Protein AF-A0A2N1AN33-F1 (afdb_monomer_lite)

Structure (mmCIF, N/CA/C/O backbone):
data_AF-A0A2N1AN33-F1
#
_entry.id   AF-A0A2N1AN33-F1
#
loop_
_atom_site.group_PDB
_atom_site.id
_atom_site.type_symbol
_atom_site.label_atom_id
_atom_site.label_alt_id
_atom_site.label_comp_id
_atom_site.label_asym_id
_atom_site.label_entity_id
_atom_site.label_seq_id
_atom_site.pdbx_PDB_ins_code
_atom_site.Cartn_x
_atom_site.Cartn_y
_atom_site.Cartn_z
_atom_site.occupancy
_atom_site.B_iso_or_equiv
_atom_site.auth_seq_id
_atom_site.auth_comp_id
_atom_site.auth_asym_id
_atom_site.auth_atom_id
_atom_site.pdbx_PDB_model_num
ATOM 1 N N . LEU A 1 1 ? -25.303 1.836 6.110 1.00 64.69 1 LEU A N 1
ATOM 2 C CA . LEU A 1 1 ? -24.514 2.535 7.147 1.00 64.69 1 LEU A CA 1
ATOM 3 C C . LEU A 1 1 ? -23.763 3.670 6.462 1.00 64.69 1 LEU A C 1
ATOM 5 O O . LEU A 1 1 ? -23.105 3.385 5.479 1.00 64.69 1 LEU A O 1
ATOM 9 N N . GLY A 1 2 ? -23.948 4.925 6.893 1.00 70.25 2 GLY A N 1
ATOM 10 C CA . GLY A 1 2 ? -23.270 6.102 6.318 1.00 70.25 2 GLY A CA 1
ATOM 11 C C . GLY A 1 2 ? -23.674 6.452 4.878 1.00 70.25 2 GLY A C 1
ATOM 12 O O . GLY A 1 2 ? -22.931 6.172 3.951 1.00 70.25 2 GLY A O 1
ATOM 13 N N . LEU A 1 3 ? -24.836 7.083 4.681 1.00 80.25 3 LEU A N 1
ATOM 14 C CA . LEU A 1 3 ? -25.194 7.680 3.387 1.00 80.25 3 LEU A CA 1
ATOM 15 C C . LEU A 1 3 ? -24.741 9.140 3.380 1.00 80.25 3 LEU A C 1
ATOM 17 O O . LEU A 1 3 ? -25.304 9.963 4.099 1.00 80.25 3 LEU A O 1
ATOM 21 N N . GLU A 1 4 ? -23.714 9.452 2.595 1.00 83.69 4 GLU A N 1
ATOM 22 C CA . GLU A 1 4 ? -23.204 10.815 2.439 1.00 83.69 4 GLU A CA 1
ATOM 23 C C . GLU A 1 4 ? -22.982 11.109 0.955 1.00 83.69 4 GLU A C 1
ATOM 25 O O . GLU A 1 4 ? -21.918 10.857 0.394 1.00 83.69 4 GLU A O 1
ATOM 30 N N . LEU A 1 5 ? -24.027 11.618 0.299 1.00 84.50 5 LEU A N 1
ATOM 31 C CA . LEU A 1 5 ? -23.918 12.091 -1.076 1.00 84.50 5 LEU A CA 1
ATOM 32 C C . LEU A 1 5 ? -23.093 13.377 -1.096 1.00 84.50 5 LEU A C 1
ATOM 34 O O . LEU A 1 5 ? -23.381 14.324 -0.363 1.00 84.50 5 LEU A O 1
ATOM 38 N N . ARG A 1 6 ? -22.077 13.409 -1.957 1.00 84.12 6 ARG A N 1
ATOM 39 C CA . ARG A 1 6 ? -21.208 14.573 -2.143 1.00 84.12 6 ARG A CA 1
ATOM 40 C C . ARG A 1 6 ? -21.459 15.200 -3.512 1.00 84.12 6 ARG A C 1
ATOM 42 O O . ARG A 1 6 ? -21.701 14.471 -4.475 1.00 84.12 6 ARG A O 1
ATOM 49 N N . PRO A 1 7 ? -21.394 16.536 -3.637 1.00 86.00 7 PRO A N 1
ATOM 50 C CA . PRO A 1 7 ? -21.427 17.187 -4.940 1.00 86.00 7 PRO A CA 1
ATOM 51 C C . PRO A 1 7 ? -20.306 16.649 -5.837 1.00 86.00 7 PRO A C 1
ATOM 53 O O . PRO A 1 7 ? -19.163 16.566 -5.398 1.00 86.00 7 PRO A O 1
ATOM 56 N N . GLY A 1 8 ? -20.590 16.371 -7.113 1.00 83.50 8 GLY A N 1
ATOM 57 C CA . GLY A 1 8 ? -19.603 15.789 -8.041 1.00 83.50 8 GLY A CA 1
ATOM 58 C C . GLY A 1 8 ? -18.350 16.643 -8.303 1.00 83.50 8 GLY A C 1
ATOM 59 O O . GLY A 1 8 ? -17.394 16.162 -8.894 1.00 83.50 8 GLY A O 1
ATOM 60 N N . LYS A 1 9 ? -18.334 17.907 -7.856 1.00 85.81 9 LYS A N 1
ATOM 61 C CA . LYS A 1 9 ? -17.174 18.817 -7.938 1.00 85.81 9 LYS A CA 1
ATOM 62 C C . LYS A 1 9 ? -16.239 18.737 -6.724 1.00 85.81 9 LYS A C 1
ATOM 64 O O . LYS A 1 9 ? -15.232 19.438 -6.680 1.00 85.81 9 LYS A O 1
ATOM 69 N N . GLN A 1 10 ? -16.594 17.968 -5.699 1.00 82.62 10 GLN A N 1
ATOM 70 C CA . GLN A 1 10 ? -15.815 17.867 -4.471 1.00 82.62 10 GLN A CA 1
ATOM 71 C C . GLN A 1 10 ? -14.624 16.922 -4.655 1.00 82.62 10 GLN A C 1
ATOM 73 O O . GLN A 1 10 ? -14.772 15.827 -5.184 1.00 82.62 10 GLN A O 1
ATOM 78 N N . HIS A 1 11 ? -13.453 17.329 -4.158 1.00 81.25 11 HIS A N 1
ATOM 79 C CA . HIS A 1 11 ? -12.282 16.455 -4.093 1.00 81.25 11 HIS A CA 1
ATOM 80 C C . HIS A 1 11 ? -12.583 15.224 -3.228 1.00 81.25 11 HIS A C 1
ATOM 82 O O . HIS A 1 11 ? -13.045 15.379 -2.094 1.00 81.25 11 HIS A O 1
ATOM 88 N N . THR A 1 12 ? -12.266 14.027 -3.727 1.00 80.75 12 THR A N 1
ATOM 89 C CA . THR A 1 12 ? -12.617 12.736 -3.114 1.00 80.75 12 THR A CA 1
ATOM 90 C C . THR A 1 12 ? -12.252 12.655 -1.631 1.00 80.75 12 THR A C 1
ATOM 92 O O . THR A 1 12 ? -13.100 12.294 -0.824 1.00 80.75 12 THR A O 1
ATOM 95 N N . MET A 1 13 ? -11.050 13.099 -1.244 1.00 83.12 13 MET A N 1
ATOM 96 C CA . MET A 1 13 ? -10.589 13.084 0.156 1.00 83.12 13 MET A CA 1
ATOM 97 C C . MET A 1 13 ? -11.319 14.027 1.116 1.00 83.12 13 MET A C 1
ATOM 99 O O . MET A 1 13 ? -11.240 13.849 2.334 1.00 83.12 13 MET A O 1
ATOM 103 N N . LYS A 1 14 ? -12.007 15.058 0.616 1.00 85.88 14 LYS A N 1
ATOM 104 C CA . LYS A 1 14 ? -12.591 16.085 1.483 1.00 85.88 14 LYS A CA 1
ATOM 105 C C . LYS A 1 14 ? -13.690 15.463 2.346 1.00 85.88 14 LYS A C 1
ATOM 107 O O . LYS A 1 14 ? -14.752 15.123 1.833 1.00 85.88 14 LYS A O 1
ATOM 112 N N . GLY A 1 15 ? -13.431 15.356 3.651 1.00 86.50 15 GLY A N 1
ATOM 113 C CA . GLY A 1 15 ? -14.347 14.772 4.636 1.00 86.50 15 GLY A CA 1
ATOM 114 C C . GLY A 1 15 ? -14.338 13.240 4.701 1.00 86.50 15 GLY A C 1
ATOM 115 O O . GLY A 1 15 ? -15.083 12.675 5.494 1.00 86.50 15 GLY A O 1
ATOM 116 N N . SER A 1 16 ? -13.522 12.541 3.902 1.00 90.06 16 SER A N 1
ATOM 117 C CA . SER A 1 16 ? -13.480 11.067 3.901 1.00 90.06 16 SER A CA 1
ATOM 118 C C . SER A 1 16 ? -12.973 10.481 5.211 1.00 90.06 16 SER A C 1
ATOM 120 O O . SER A 1 16 ? -13.582 9.553 5.729 1.00 90.06 16 SER A O 1
ATOM 122 N N . ASN A 1 17 ? -11.925 11.066 5.792 1.00 93.06 17 ASN A N 1
ATOM 123 C CA . ASN A 1 17 ? -11.361 10.595 7.059 1.00 93.06 17 ASN A CA 1
ATOM 124 C C . ASN A 1 17 ? -12.404 10.634 8.186 1.00 93.06 17 ASN A C 1
ATOM 126 O O . ASN A 1 17 ? -12.697 9.611 8.796 1.00 93.06 17 ASN A O 1
ATOM 130 N N . ALA A 1 18 ? -13.054 11.787 8.370 1.00 92.44 18 ALA A N 1
ATOM 131 C CA . ALA A 1 18 ? -14.118 11.954 9.361 1.00 92.44 18 ALA A CA 1
ATOM 132 C C . ALA A 1 18 ? -15.330 11.041 9.092 1.00 92.44 18 ALA A C 1
ATOM 134 O O . ALA A 1 18 ? -16.009 10.587 10.015 1.00 92.44 18 ALA A O 1
ATOM 135 N N . PHE A 1 19 ? -15.624 10.758 7.819 1.00 92.81 19 PHE A N 1
ATOM 136 C CA . PHE A 1 19 ? -16.658 9.794 7.457 1.00 92.81 19 PHE A CA 1
ATOM 137 C C . PHE A 1 19 ? -16.289 8.376 7.913 1.00 92.81 19 PHE A C 1
ATOM 139 O O . PHE A 1 19 ? -17.111 7.732 8.568 1.00 92.81 19 PHE A O 1
ATOM 146 N N . LEU A 1 20 ? -15.069 7.910 7.628 1.00 94.00 20 LEU A N 1
ATOM 147 C CA . LEU A 1 20 ? -14.607 6.575 8.017 1.00 94.00 20 LEU A CA 1
ATOM 148 C C . LEU A 1 20 ? -14.523 6.403 9.534 1.00 94.00 20 LEU A C 1
ATOM 150 O O . LEU A 1 20 ? -15.012 5.395 10.037 1.00 94.00 20 LEU A O 1
ATOM 154 N N . GLU A 1 21 ? -14.022 7.400 10.268 1.00 93.88 21 GLU A N 1
ATOM 155 C CA . GLU A 1 21 ? -13.991 7.395 11.743 1.00 93.88 21 GLU A CA 1
ATOM 156 C C . GLU A 1 21 ? -15.376 7.149 12.355 1.00 93.88 21 GLU A C 1
ATOM 158 O O . GLU A 1 21 ? -15.514 6.485 13.379 1.00 93.88 21 GLU A O 1
ATOM 163 N N . ARG A 1 22 ? -16.431 7.654 11.709 1.00 93.50 22 ARG A N 1
ATOM 164 C CA . ARG A 1 22 ? -17.817 7.464 12.150 1.00 93.50 22 ARG A CA 1
ATOM 165 C C . ARG A 1 22 ? -18.424 6.139 11.684 1.00 93.50 22 ARG A C 1
ATOM 167 O O . ARG A 1 22 ? -19.339 5.626 12.332 1.00 93.50 22 ARG A O 1
ATOM 174 N N . VAL A 1 23 ? -18.009 5.636 10.524 1.00 93.88 23 VAL A N 1
ATOM 175 C CA . VAL A 1 23 ? -18.648 4.502 9.839 1.00 93.88 23 VAL A CA 1
ATOM 176 C C . VAL A 1 23 ? -18.028 3.169 10.229 1.00 93.88 23 VAL A C 1
ATOM 178 O O . VAL A 1 23 ? -18.782 2.234 10.495 1.00 93.88 23 VAL A O 1
ATOM 181 N N . LEU A 1 24 ? -16.700 3.080 10.319 1.00 94.25 24 LEU A N 1
ATOM 182 C CA . LEU A 1 24 ? -15.998 1.829 10.612 1.00 94.25 24 LEU A CA 1
ATOM 183 C C . LEU A 1 24 ? -16.429 1.207 11.952 1.00 94.25 24 LEU A C 1
ATOM 185 O O . LEU A 1 24 ? -16.837 0.046 11.927 1.00 94.25 24 LEU A O 1
ATOM 189 N N . PRO A 1 25 ? -16.515 1.943 13.082 1.00 92.25 25 PRO A N 1
ATOM 190 C CA . PRO A 1 25 ? -16.966 1.350 14.344 1.00 92.25 25 PRO A CA 1
ATOM 191 C C . PRO A 1 25 ? -18.369 0.743 14.253 1.00 92.25 25 PRO A C 1
ATOM 193 O O . PRO A 1 25 ? -18.657 -0.300 14.827 1.00 92.25 25 PRO A O 1
ATOM 196 N N . ARG A 1 26 ? -19.260 1.366 13.477 1.00 93.06 26 ARG A N 1
ATOM 197 C CA . ARG A 1 26 ? -20.630 0.874 13.311 1.00 93.06 26 ARG A CA 1
ATOM 198 C C . ARG A 1 26 ? -20.704 -0.305 12.334 1.00 93.06 26 ARG A C 1
ATOM 200 O O . ARG A 1 26 ? -21.622 -1.114 12.442 1.00 93.06 26 ARG A O 1
ATOM 207 N N . ALA A 1 27 ? -19.769 -0.410 11.386 1.00 91.88 27 ALA A N 1
ATOM 208 C CA . ALA A 1 27 ? -19.690 -1.534 10.453 1.00 91.88 27 ALA A CA 1
ATOM 209 C C . ALA A 1 27 ? -19.460 -2.870 11.180 1.00 91.88 27 ALA A C 1
ATOM 211 O O . ALA A 1 27 ? -19.930 -3.903 10.709 1.00 91.88 27 ALA A O 1
ATOM 212 N N . GLN A 1 28 ? -18.845 -2.838 12.367 1.00 88.94 28 GLN A N 1
ATOM 213 C CA . GLN A 1 28 ? -18.661 -4.009 13.232 1.00 88.94 28 GLN A CA 1
ATOM 214 C C . GLN A 1 28 ? -19.979 -4.673 13.657 1.00 88.94 28 GLN A C 1
ATOM 216 O O . GLN A 1 28 ? -20.011 -5.880 13.881 1.00 88.94 28 GLN A O 1
ATOM 221 N N . GLY A 1 29 ? -21.076 -3.908 13.726 1.00 90.50 29 GLY A N 1
ATOM 222 C CA . GLY A 1 29 ? -22.409 -4.430 14.037 1.00 90.50 29 GLY A CA 1
ATOM 223 C C . GLY A 1 29 ? -23.139 -5.061 12.845 1.00 90.50 29 GLY A C 1
ATOM 224 O O . GLY A 1 29 ? -24.232 -5.587 13.024 1.00 90.50 29 GLY A O 1
ATOM 225 N N . LEU A 1 30 ? -22.583 -4.987 11.629 1.00 91.81 30 LEU A N 1
ATOM 226 C CA . LEU A 1 30 ? -23.211 -5.541 10.420 1.00 91.81 30 LEU A CA 1
ATOM 227 C C . LEU A 1 30 ? -22.731 -6.951 10.068 1.00 91.81 30 LEU A C 1
ATOM 229 O O . LEU A 1 30 ? -23.376 -7.638 9.283 1.00 91.81 30 LEU A O 1
ATOM 233 N N . THR A 1 31 ? -21.577 -7.354 10.584 1.00 92.75 31 THR A N 1
ATOM 234 C CA . THR A 1 31 ? -20.935 -8.634 10.282 1.00 92.75 31 THR A CA 1
ATOM 235 C C . THR A 1 31 ? -20.023 -9.012 11.436 1.00 92.75 31 THR A C 1
ATOM 237 O O . THR A 1 31 ? -19.489 -8.121 12.086 1.00 92.75 31 THR A O 1
ATOM 240 N N . GLU A 1 32 ? -19.809 -10.301 11.677 1.00 90.88 32 GLU A N 1
ATOM 241 C CA . GLU A 1 32 ? -18.759 -10.800 12.581 1.00 90.88 32 GLU A CA 1
ATOM 242 C C . GLU A 1 32 ? -17.461 -11.134 11.829 1.00 90.88 32 GLU A C 1
ATOM 244 O O . GLU A 1 32 ? -16.403 -11.279 12.438 1.00 90.88 32 GLU A O 1
ATOM 249 N N . HIS A 1 33 ? -17.518 -11.212 10.497 1.00 95.56 33 HIS A N 1
ATOM 250 C CA . HIS A 1 33 ? -16.350 -11.480 9.666 1.00 95.56 33 HIS A CA 1
ATOM 251 C C . HIS A 1 33 ? -15.364 -10.297 9.658 1.00 95.56 33 HIS A C 1
ATOM 253 O O . HIS A 1 33 ? -15.770 -9.148 9.883 1.00 95.56 33 HIS A O 1
ATOM 259 N N . PRO A 1 34 ? -14.076 -10.556 9.354 1.00 96.00 34 PRO A N 1
ATOM 260 C CA . PRO A 1 34 ? -13.102 -9.505 9.082 1.00 96.00 34 PRO A CA 1
ATOM 261 C C . PRO A 1 34 ? -13.592 -8.530 8.009 1.00 96.00 34 PRO A C 1
ATOM 263 O O . PRO A 1 34 ? -14.240 -8.930 7.039 1.00 96.00 34 PRO A O 1
ATOM 266 N N . ILE A 1 35 ? -13.259 -7.252 8.173 1.00 96.75 35 ILE A N 1
ATOM 267 C CA . ILE A 1 35 ? -13.581 -6.202 7.204 1.00 96.75 35 ILE A CA 1
ATOM 268 C C . ILE A 1 35 ? -12.317 -5.868 6.414 1.00 96.75 35 ILE A C 1
ATOM 270 O O . ILE A 1 35 ? -11.274 -5.623 7.008 1.00 96.75 35 ILE A O 1
ATOM 274 N N . LEU A 1 36 ? -12.423 -5.819 5.084 1.00 96.75 36 LEU A N 1
ATOM 275 C CA . LEU A 1 36 ? -11.372 -5.318 4.197 1.00 96.75 36 LEU A CA 1
ATOM 276 C C . LEU A 1 36 ? -11.839 -4.015 3.539 1.00 96.75 36 LEU A C 1
ATOM 278 O O . LEU A 1 36 ? -12.777 -4.022 2.738 1.00 96.75 36 LEU A O 1
ATOM 282 N N . LEU A 1 37 ? -11.176 -2.905 3.857 1.00 96.62 37 LEU A N 1
ATOM 283 C CA . LEU A 1 37 ? -11.374 -1.620 3.191 1.00 96.62 37 LEU A CA 1
ATOM 284 C C . LEU A 1 37 ? -10.539 -1.571 1.905 1.00 96.62 37 LEU A C 1
ATOM 286 O O . LEU A 1 37 ? -9.317 -1.673 1.956 1.00 96.62 37 LEU A O 1
ATOM 290 N N . ARG A 1 38 ? -11.188 -1.407 0.747 1.00 96.56 38 ARG A N 1
ATOM 291 C CA . ARG A 1 38 ? -10.507 -1.231 -0.547 1.00 96.56 38 ARG A CA 1
ATOM 292 C C . ARG A 1 38 ? -10.747 0.173 -1.077 1.00 96.56 38 ARG A C 1
ATOM 294 O O . ARG A 1 38 ? -11.900 0.566 -1.242 1.00 96.56 38 ARG A O 1
ATOM 301 N N . GLU A 1 39 ? -9.674 0.887 -1.392 1.00 96.19 39 GLU A N 1
ATOM 302 C CA . GLU A 1 39 ? -9.736 2.261 -1.894 1.00 96.19 39 GLU A CA 1
ATOM 303 C C . GLU A 1 39 ? -8.807 2.480 -3.092 1.00 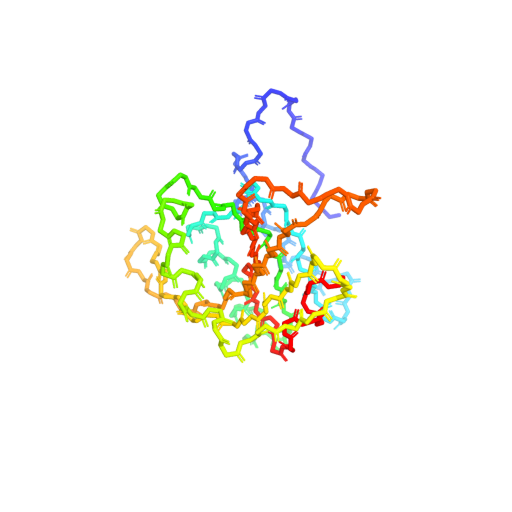96.19 39 GLU A C 1
ATOM 305 O O . GLU A 1 39 ? -7.808 1.781 -3.299 1.00 96.19 39 GLU A O 1
ATOM 310 N N . ASP A 1 40 ? -9.173 3.457 -3.919 1.00 94.44 40 ASP A N 1
ATOM 311 C CA . ASP A 1 40 ? -8.393 3.851 -5.084 1.00 94.44 40 ASP A CA 1
ATOM 312 C C . ASP A 1 40 ? -7.219 4.776 -4.717 1.00 94.44 40 ASP A C 1
ATOM 314 O O . ASP A 1 40 ? -6.987 5.138 -3.562 1.00 94.44 40 ASP A O 1
ATOM 318 N N . SER A 1 41 ? -6.468 5.183 -5.739 1.00 92.81 41 SER A N 1
ATOM 319 C CA . SER A 1 41 ? -5.273 6.010 -5.589 1.00 92.81 41 SER A CA 1
ATOM 320 C C . SER A 1 41 ? -5.538 7.451 -5.150 1.00 92.81 41 SER A C 1
ATOM 322 O O . SER A 1 41 ? -4.594 8.209 -4.940 1.00 92.81 41 SER A O 1
ATOM 324 N N . GLY A 1 42 ? -6.801 7.857 -5.011 1.00 91.62 42 GLY A N 1
ATOM 325 C CA . GLY A 1 42 ? -7.192 9.127 -4.411 1.00 91.62 42 GLY A CA 1
ATOM 326 C C . GLY A 1 42 ? -7.005 9.173 -2.892 1.00 91.62 42 GLY A C 1
ATOM 327 O O . GLY A 1 42 ? -7.015 10.272 -2.338 1.00 91.62 42 GLY A O 1
ATOM 328 N N . PHE A 1 43 ? -6.807 8.022 -2.236 1.00 93.62 43 PHE A N 1
ATOM 329 C CA . PHE A 1 43 ? -6.722 7.875 -0.776 1.00 93.62 43 PHE A CA 1
ATOM 330 C C . PHE A 1 43 ? -5.298 7.614 -0.251 1.00 93.62 43 PHE A C 1
ATOM 332 O O . PHE A 1 43 ? -5.096 7.276 0.910 1.00 93.62 43 PHE A O 1
ATOM 339 N N . ASP A 1 44 ? -4.272 7.842 -1.071 1.00 93.44 44 ASP A N 1
ATOM 340 C CA . ASP A 1 44 ? -2.891 7.419 -0.800 1.00 93.44 44 ASP A CA 1
ATOM 341 C C . ASP A 1 44 ? -2.073 8.322 0.151 1.00 93.44 44 ASP A C 1
ATOM 343 O O . ASP A 1 44 ? -0.853 8.182 0.262 1.00 93.44 44 ASP A O 1
ATOM 347 N N . SER A 1 45 ? -2.715 9.273 0.833 1.00 92.88 45 SER A N 1
ATOM 348 C CA . SER A 1 45 ? -2.022 10.228 1.709 1.00 92.88 45 SER A CA 1
ATOM 349 C C . SER A 1 45 ? -1.564 9.594 3.031 1.00 92.88 45 SER A C 1
ATOM 351 O O . SER A 1 45 ? -2.291 8.797 3.622 1.00 92.88 45 SER A O 1
ATOM 353 N N . GLN A 1 46 ? -0.415 10.026 3.569 1.00 93.69 46 GLN A N 1
ATOM 354 C CA . GLN A 1 46 ? 0.093 9.527 4.860 1.00 93.69 46 GLN A CA 1
ATOM 355 C C . GLN A 1 46 ? -0.904 9.726 6.010 1.00 93.69 46 GLN A C 1
ATOM 357 O O . GLN A 1 46 ? -1.088 8.828 6.824 1.00 93.69 46 GLN A O 1
ATOM 362 N N . ALA A 1 47 ? -1.593 10.871 6.052 1.00 93.69 47 ALA A N 1
ATOM 363 C CA . ALA A 1 47 ? -2.598 11.152 7.077 1.00 93.69 47 ALA A CA 1
ATOM 364 C C . ALA A 1 47 ? -3.781 10.171 7.021 1.00 93.69 47 ALA A C 1
ATOM 366 O O . ALA A 1 47 ? -4.343 9.809 8.054 1.00 93.69 47 ALA A O 1
ATOM 367 N N . HIS A 1 48 ? -4.154 9.735 5.816 1.00 95.56 48 HIS A N 1
ATOM 368 C CA . HIS A 1 48 ? -5.194 8.735 5.622 1.00 95.56 48 HIS A CA 1
ATOM 369 C C . HIS A 1 48 ? -4.719 7.337 6.032 1.00 95.56 48 HIS A C 1
ATOM 371 O O . HIS A 1 48 ? -5.386 6.689 6.828 1.00 95.56 48 HIS A O 1
ATOM 377 N N . LEU A 1 49 ? -3.532 6.909 5.599 1.00 96.81 49 LEU A N 1
ATOM 378 C CA . LEU A 1 49 ? -2.957 5.624 6.020 1.00 96.81 49 LEU A CA 1
ATOM 379 C C . LEU A 1 49 ? -2.791 5.536 7.545 1.00 96.81 49 LEU A C 1
ATOM 381 O O . LEU A 1 49 ? -3.157 4.535 8.149 1.00 96.81 49 LEU A O 1
ATOM 385 N N . ALA A 1 50 ? -2.336 6.612 8.192 1.00 96.50 50 ALA A N 1
ATOM 386 C CA . ALA A 1 50 ? -2.255 6.682 9.650 1.00 96.50 50 ALA A CA 1
ATOM 387 C C . ALA A 1 50 ? -3.631 6.560 10.328 1.00 96.50 50 ALA A C 1
ATOM 389 O O . ALA A 1 50 ? -3.748 5.949 11.388 1.00 96.50 50 ALA A O 1
ATOM 390 N N . LEU A 1 51 ? -4.692 7.116 9.727 1.00 96.12 51 LEU A N 1
ATOM 391 C CA . LEU A 1 51 ? -6.056 6.881 10.201 1.00 96.12 51 LEU A CA 1
ATOM 392 C C . LEU A 1 51 ? -6.426 5.397 10.105 1.00 96.12 51 LEU A C 1
ATOM 394 O O . LEU A 1 51 ? -6.979 4.863 11.066 1.00 96.12 51 LEU A O 1
ATOM 398 N N . LEU A 1 52 ? -6.130 4.742 8.981 1.00 97.25 52 LEU A N 1
ATOM 399 C CA . LEU A 1 52 ? -6.429 3.321 8.803 1.00 97.25 52 LEU A CA 1
ATOM 400 C C . LEU A 1 52 ? -5.695 2.460 9.833 1.00 97.25 52 LEU A C 1
ATOM 402 O O . LEU A 1 52 ? -6.315 1.583 10.427 1.00 97.25 52 LEU A O 1
ATOM 406 N N . GLU A 1 53 ? -4.430 2.765 10.127 1.00 97.44 53 GLU A N 1
ATOM 407 C CA . GLU A 1 53 ? -3.670 2.089 11.184 1.00 97.44 53 GLU A CA 1
ATOM 408 C C . GLU A 1 53 ? -4.304 2.260 12.570 1.00 97.44 53 GLU A C 1
ATOM 410 O O . GLU A 1 53 ? -4.466 1.285 13.304 1.00 97.44 53 GLU A O 1
ATOM 415 N N . ARG A 1 54 ? -4.748 3.474 12.922 1.00 96.12 54 ARG A N 1
ATOM 416 C CA . ARG A 1 54 ? -5.460 3.706 14.192 1.00 96.12 54 ARG A CA 1
ATOM 417 C C . ARG A 1 54 ? -6.776 2.935 14.270 1.00 96.12 54 ARG A C 1
ATOM 419 O O . ARG A 1 54 ? -7.083 2.359 15.309 1.00 96.12 54 ARG A O 1
ATOM 426 N N . GLN A 1 55 ? -7.556 2.925 13.190 1.00 96.62 55 GLN A N 1
ATOM 427 C CA . GLN A 1 55 ? -8.822 2.187 13.139 1.00 96.62 55 GLN A CA 1
ATOM 428 C C . GLN A 1 55 ? -8.582 0.678 13.224 1.00 96.62 55 GLN A C 1
ATOM 430 O O . GLN A 1 55 ? -9.295 -0.018 13.939 1.00 96.62 55 GLN A O 1
ATOM 435 N N . ARG A 1 56 ? -7.543 0.175 12.553 1.00 96.69 56 ARG A N 1
ATOM 436 C CA 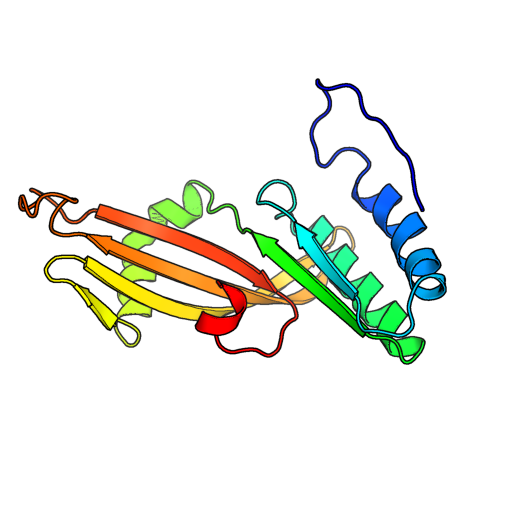. ARG A 1 56 ? -7.125 -1.225 12.632 1.00 96.69 56 ARG A CA 1
ATOM 437 C C . ARG A 1 56 ? -6.734 -1.614 14.057 1.00 96.69 56 ARG A C 1
ATOM 439 O O . ARG A 1 56 ? -7.181 -2.658 14.524 1.00 96.69 56 ARG A O 1
ATOM 446 N N . GLN A 1 57 ? -5.972 -0.773 14.759 1.00 96.12 57 GLN A N 1
ATOM 447 C CA . GLN A 1 57 ? -5.642 -1.006 16.167 1.00 96.12 57 GLN A CA 1
ATOM 448 C C . GLN A 1 57 ? -6.897 -1.016 17.050 1.00 96.12 57 GLN A C 1
ATOM 450 O O . GLN A 1 57 ? -7.071 -1.941 17.833 1.00 96.12 57 GLN A O 1
ATOM 455 N N . ALA A 1 58 ? -7.808 -0.053 16.873 1.00 95.94 58 ALA A N 1
ATOM 456 C CA . ALA A 1 58 ? -9.055 -0.001 17.639 1.00 95.94 58 ALA A CA 1
ATOM 457 C C . ALA A 1 58 ? -9.924 -1.257 17.435 1.00 95.94 58 ALA A C 1
ATOM 459 O O . ALA A 1 58 ? -10.481 -1.787 18.391 1.00 95.94 58 ALA A O 1
ATOM 460 N N . PHE A 1 59 ? -9.997 -1.781 16.206 1.00 96.75 59 PHE A N 1
ATOM 461 C CA . PHE A 1 59 ? -10.665 -3.057 15.940 1.00 96.75 59 PHE A CA 1
ATOM 462 C C . PHE A 1 59 ? -9.961 -4.216 16.653 1.00 96.75 59 PHE A C 1
ATOM 464 O O . PHE A 1 59 ? -10.629 -5.049 17.262 1.00 96.75 59 PHE A O 1
ATOM 471 N N . ALA A 1 60 ? -8.627 -4.268 16.601 1.00 96.38 60 ALA A N 1
ATOM 472 C CA . ALA A 1 60 ? -7.855 -5.320 17.256 1.00 96.38 60 ALA A CA 1
ATOM 473 C C . ALA A 1 60 ? -8.060 -5.327 18.781 1.00 96.38 60 ALA A C 1
ATOM 475 O O . ALA A 1 60 ? -8.221 -6.401 19.362 1.00 96.38 60 ALA A O 1
ATOM 476 N N . ASP A 1 61 ? -8.134 -4.150 19.409 1.00 96.75 61 ASP A N 1
ATOM 477 C CA . ASP A 1 61 ? -8.409 -3.994 20.845 1.00 96.75 61 ASP A CA 1
ATOM 478 C C . ASP A 1 61 ? -9.800 -4.540 21.234 1.00 96.75 61 ASP A C 1
ATOM 480 O O . ASP A 1 61 ? -9.996 -5.028 22.347 1.00 96.75 61 ASP A O 1
ATOM 484 N N . GLU A 1 62 ? -10.754 -4.525 20.300 1.00 94.75 62 GLU A N 1
ATOM 485 C CA . GLU A 1 62 ? -12.097 -5.105 20.443 1.00 94.75 62 GLU A CA 1
ATOM 486 C C . GLU A 1 62 ? -12.167 -6.592 20.022 1.00 94.75 62 GLU A C 1
ATOM 488 O O . GLU A 1 62 ? -13.247 -7.185 19.985 1.00 94.75 62 GLU A O 1
ATOM 493 N N . GLY A 1 63 ? -11.031 -7.224 19.698 1.00 95.38 63 GLY A N 1
ATOM 494 C CA . GLY A 1 63 ? -10.969 -8.615 19.227 1.00 95.38 63 GLY A CA 1
ATOM 495 C C . GLY A 1 63 ? -11.487 -8.804 17.797 1.00 95.38 63 GLY A C 1
ATOM 496 O O . GLY A 1 63 ? -11.874 -9.905 17.401 1.00 95.38 63 GLY A O 1
ATOM 497 N N . ARG A 1 64 ? -11.527 -7.724 17.017 1.00 96.00 64 ARG A N 1
ATOM 498 C CA . ARG A 1 64 ? -12.061 -7.659 15.656 1.00 96.00 64 ARG A CA 1
ATOM 499 C C . ARG A 1 64 ? -10.930 -7.376 14.666 1.00 96.00 64 ARG A C 1
ATOM 501 O O . ARG A 1 64 ? -9.858 -6.904 15.025 1.00 96.00 64 ARG A O 1
ATOM 508 N N . ARG A 1 65 ? -11.152 -7.695 13.388 1.00 96.75 65 ARG A N 1
ATOM 509 C CA . ARG A 1 65 ? -10.140 -7.540 12.330 1.00 96.75 65 ARG A CA 1
ATOM 510 C C . ARG A 1 65 ? -10.602 -6.548 11.268 1.00 96.75 65 ARG A C 1
ATOM 512 O O . ARG A 1 65 ? -11.652 -6.746 10.654 1.00 96.75 65 ARG A O 1
ATOM 519 N N . LEU A 1 66 ? -9.787 -5.518 11.055 1.00 97.50 66 LEU A N 1
ATOM 520 C CA . LEU A 1 66 ? -9.882 -4.581 9.942 1.00 97.50 66 LEU A CA 1
ATOM 521 C C . LEU A 1 66 ? -8.572 -4.623 9.162 1.00 97.50 66 LEU A C 1
ATOM 523 O O . LEU A 1 66 ? -7.511 -4.380 9.729 1.00 97.50 66 LEU A O 1
ATOM 527 N N . ASP A 1 67 ? -8.675 -4.886 7.869 1.00 97.75 67 ASP A N 1
ATOM 528 C CA . ASP A 1 67 ? -7.577 -4.760 6.925 1.00 97.75 67 ASP A CA 1
ATOM 529 C C . ASP A 1 67 ? -7.869 -3.686 5.886 1.00 97.75 67 ASP A C 1
ATOM 531 O O . ASP A 1 67 ? -9.026 -3.321 5.654 1.00 97.75 67 ASP A O 1
ATOM 535 N N . TYR A 1 68 ? -6.821 -3.202 5.225 1.00 97.69 68 TYR A N 1
ATOM 536 C CA . TYR A 1 68 ? -6.962 -2.280 4.108 1.00 97.69 68 TYR A CA 1
ATOM 537 C C . TYR A 1 68 ? -6.088 -2.639 2.906 1.00 97.69 68 TYR A C 1
ATOM 539 O O . TYR A 1 68 ? -5.042 -3.289 3.008 1.00 97.69 68 TYR A O 1
ATOM 547 N N . LEU A 1 69 ? -6.542 -2.163 1.750 1.00 97.75 69 LEU A N 1
ATOM 548 C CA . LEU A 1 69 ? -5.832 -2.179 0.485 1.00 97.75 69 LEU A CA 1
ATOM 549 C C . LEU A 1 69 ? -6.102 -0.865 -0.254 1.00 97.75 69 LEU A C 1
ATOM 551 O O . LEU A 1 69 ? -7.205 -0.645 -0.756 1.00 97.75 69 LEU A O 1
ATOM 555 N N . VAL A 1 70 ? -5.090 -0.005 -0.343 1.00 97.31 70 VAL A N 1
ATOM 556 C CA . VAL A 1 70 ? -5.191 1.314 -0.983 1.00 97.31 70 VAL A CA 1
ATOM 557 C C . VAL A 1 70 ? -4.231 1.362 -2.161 1.00 97.31 70 VAL A C 1
ATOM 559 O O . VAL A 1 70 ? -3.029 1.160 -1.983 1.00 97.31 70 VAL A O 1
ATOM 562 N N . LYS A 1 71 ? -4.726 1.636 -3.375 1.00 96.56 71 LYS A N 1
ATOM 563 C CA . LYS A 1 71 ? -3.833 1.796 -4.534 1.00 96.56 71 LYS A CA 1
ATOM 564 C C . LYS A 1 71 ? -2.884 2.977 -4.286 1.00 96.56 71 LYS A C 1
ATOM 566 O O . LYS A 1 71 ? -3.313 4.054 -3.895 1.00 96.56 71 LYS A O 1
ATOM 571 N N . TRP A 1 72 ? -1.590 2.794 -4.507 1.00 95.75 72 TRP A N 1
ATOM 572 C CA . TRP A 1 72 ? -0.602 3.861 -4.373 1.00 95.75 72 TRP A CA 1
ATOM 573 C C . TRP A 1 72 ? -0.529 4.691 -5.659 1.00 95.75 72 TRP A C 1
ATOM 575 O O . TRP A 1 72 ? -0.565 4.134 -6.759 1.00 95.75 72 TRP A O 1
ATOM 585 N N . ASN A 1 73 ? -0.419 6.018 -5.529 1.00 91.38 73 ASN A N 1
ATOM 586 C CA . ASN A 1 73 ? -0.201 6.926 -6.649 1.00 91.38 73 ASN A CA 1
ATOM 587 C C . ASN A 1 73 ? 1.283 7.345 -6.714 1.00 91.38 73 ASN A C 1
ATOM 589 O O . ASN A 1 73 ? 1.687 8.275 -6.002 1.00 91.38 73 ASN A O 1
ATOM 593 N N . PRO A 1 74 ? 2.127 6.698 -7.539 1.00 87.00 74 PRO A N 1
ATOM 594 C CA . PRO A 1 74 ? 3.508 7.132 -7.710 1.00 87.00 74 PRO A CA 1
ATOM 595 C C . PRO A 1 74 ? 3.542 8.548 -8.304 1.00 87.00 74 PRO A C 1
ATOM 597 O O . PRO A 1 74 ? 3.187 8.786 -9.455 1.00 87.00 74 PRO A O 1
ATOM 600 N N . ARG A 1 75 ? 3.952 9.523 -7.486 1.00 85.06 75 ARG A N 1
ATOM 601 C CA . ARG A 1 75 ? 4.130 10.926 -7.898 1.00 85.06 75 ARG A CA 1
ATOM 602 C C . ARG A 1 75 ? 5.371 11.056 -8.789 1.00 85.06 75 ARG A C 1
ATOM 604 O O . ARG A 1 75 ? 6.252 10.202 -8.747 1.00 85.06 75 ARG A O 1
ATOM 611 N N . GLY A 1 76 ? 5.496 12.191 -9.482 1.00 77.50 76 GLY A N 1
ATOM 612 C CA . GLY A 1 76 ? 6.626 12.491 -10.374 1.00 77.50 76 GLY A CA 1
ATOM 613 C C . GLY A 1 76 ? 8.019 12.254 -9.769 1.00 77.50 76 GLY A C 1
ATOM 614 O O . GLY A 1 76 ? 8.922 11.811 -10.467 1.00 77.50 76 GLY A O 1
ATOM 615 N N . SER A 1 77 ? 8.195 12.483 -8.464 1.00 77.50 77 SER A N 1
ATOM 616 C CA . SER A 1 77 ? 9.456 12.201 -7.765 1.00 77.50 77 SER A CA 1
ATOM 617 C C . SER A 1 77 ? 9.760 10.707 -7.633 1.00 77.50 77 SER A C 1
ATOM 619 O O . SER A 1 77 ? 10.917 10.322 -7.709 1.00 77.50 77 SER A O 1
ATOM 621 N N . ALA A 1 78 ? 8.742 9.863 -7.450 1.00 77.00 78 ALA A N 1
ATOM 622 C CA . ALA A 1 78 ? 8.913 8.415 -7.386 1.00 77.00 78 ALA A CA 1
ATOM 623 C C . ALA A 1 78 ? 9.160 7.823 -8.777 1.00 77.00 78 ALA A C 1
ATOM 625 O O . ALA A 1 78 ? 9.979 6.924 -8.914 1.00 77.00 78 ALA A O 1
ATOM 626 N N . THR A 1 79 ? 8.492 8.340 -9.812 1.00 77.06 79 THR A N 1
ATOM 627 C CA . THR A 1 79 ? 8.730 7.909 -11.198 1.00 77.06 79 THR A CA 1
ATOM 628 C C . THR A 1 79 ? 10.079 8.387 -11.737 1.00 77.06 79 THR A C 1
ATOM 630 O O . THR A 1 79 ? 10.635 7.742 -12.613 1.00 77.06 79 THR A O 1
ATOM 633 N N . ALA A 1 80 ? 10.625 9.491 -11.213 1.00 77.75 80 ALA A N 1
ATOM 634 C CA . ALA A 1 80 ? 11.959 9.972 -11.575 1.00 77.75 80 ALA A CA 1
ATOM 635 C C . ALA A 1 80 ? 13.095 9.072 -11.053 1.00 77.75 80 ALA A C 1
ATOM 637 O O . ALA A 1 80 ? 14.189 9.105 -11.603 1.00 77.75 80 ALA A O 1
ATOM 638 N N . ASP A 1 81 ? 12.838 8.257 -10.027 1.00 85.62 81 ASP A N 1
ATOM 639 C CA . ASP A 1 81 ? 13.813 7.343 -9.414 1.00 85.62 81 ASP A CA 1
ATOM 640 C C . ASP A 1 81 ? 13.763 5.932 -10.036 1.00 85.62 81 ASP A C 1
ATOM 642 O O . ASP A 1 81 ? 13.889 4.907 -9.363 1.00 85.62 81 ASP A O 1
ATOM 646 N N . GLN A 1 82 ? 13.494 5.870 -11.344 1.00 86.19 82 GLN A N 1
ATOM 647 C CA . GLN A 1 82 ? 13.253 4.621 -12.068 1.00 86.19 82 GLN A CA 1
ATOM 648 C C . GLN A 1 82 ? 14.430 3.642 -11.971 1.00 86.19 82 GLN A C 1
ATOM 650 O O . GLN A 1 82 ? 14.208 2.446 -11.782 1.00 86.19 82 GLN A O 1
ATOM 655 N N . ASP A 1 83 ? 15.664 4.141 -12.048 1.00 90.19 83 ASP A N 1
ATOM 656 C CA . ASP A 1 83 ? 16.875 3.316 -11.973 1.00 90.19 83 ASP A CA 1
ATOM 657 C C . ASP A 1 83 ? 16.993 2.593 -10.626 1.00 90.19 83 ASP A C 1
ATOM 659 O O . ASP A 1 83 ? 17.362 1.418 -10.578 1.00 90.19 83 ASP A O 1
ATOM 663 N N . THR A 1 84 ? 16.601 3.250 -9.531 1.00 91.94 84 THR A N 1
ATOM 664 C CA . THR A 1 84 ? 16.559 2.628 -8.202 1.00 91.94 84 THR A CA 1
ATOM 665 C C . THR A 1 84 ? 15.538 1.496 -8.163 1.00 91.94 84 THR A C 1
ATOM 667 O O . THR A 1 84 ? 15.830 0.421 -7.636 1.00 91.94 84 THR A O 1
ATOM 670 N N . TRP A 1 85 ? 14.356 1.682 -8.759 1.00 93.50 85 TRP A N 1
ATOM 671 C CA . TRP A 1 85 ? 13.352 0.615 -8.825 1.00 93.50 85 TRP A CA 1
ATOM 672 C C . TRP A 1 85 ? 13.802 -0.558 -9.689 1.00 93.50 85 TRP A C 1
ATOM 674 O O . TRP A 1 85 ? 13.583 -1.703 -9.300 1.00 93.50 85 TRP A O 1
ATOM 684 N N . LEU A 1 86 ? 14.463 -0.295 -10.817 1.00 93.44 86 LEU A N 1
ATOM 685 C CA . LEU A 1 86 ? 15.039 -1.335 -11.670 1.00 93.44 86 LEU A CA 1
ATOM 686 C C . LEU A 1 86 ? 16.129 -2.130 -10.940 1.00 93.44 86 LEU A C 1
ATOM 688 O O . LEU A 1 86 ? 16.166 -3.355 -11.057 1.00 93.44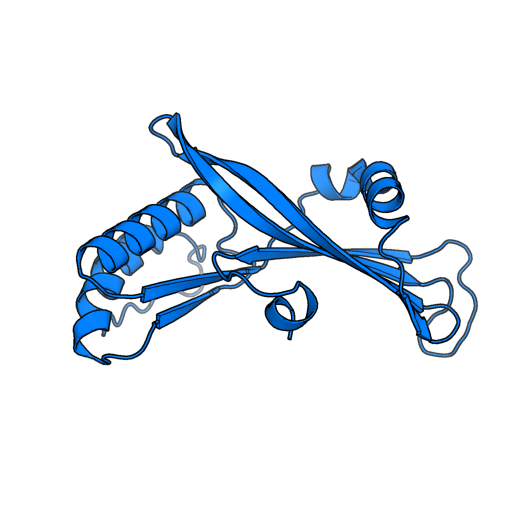 86 LEU A O 1
ATOM 692 N N . ALA A 1 87 ? 16.974 -1.453 -10.156 1.00 94.69 87 ALA A N 1
ATOM 693 C CA . ALA A 1 87 ? 18.002 -2.097 -9.346 1.00 94.69 87 ALA A CA 1
ATOM 694 C C . ALA A 1 87 ? 17.397 -2.990 -8.252 1.00 94.69 87 ALA A C 1
ATOM 696 O O . ALA A 1 87 ? 17.822 -4.130 -8.094 1.00 94.69 87 ALA A O 1
ATOM 697 N N . VAL A 1 88 ? 16.370 -2.512 -7.540 1.00 94.62 88 VAL A N 1
ATOM 698 C CA . VAL A 1 88 ? 15.650 -3.319 -6.537 1.00 94.62 88 VAL A CA 1
ATOM 699 C C . VAL A 1 88 ? 14.953 -4.513 -7.188 1.00 94.62 88 VAL A C 1
ATOM 701 O O . VAL A 1 88 ? 14.975 -5.608 -6.637 1.00 94.62 88 VAL A O 1
ATOM 704 N N . ALA A 1 89 ? 14.359 -4.325 -8.367 1.00 95.25 89 ALA A N 1
ATOM 705 C CA . ALA A 1 89 ? 13.628 -5.361 -9.089 1.00 95.25 89 ALA A CA 1
ATOM 706 C C . ALA A 1 89 ? 14.514 -6.492 -9.640 1.00 95.25 89 ALA A C 1
ATOM 708 O O . ALA A 1 89 ? 13.970 -7.517 -10.050 1.00 95.25 89 ALA A O 1
ATOM 709 N N . ALA A 1 90 ? 15.845 -6.331 -9.657 1.00 94.50 90 ALA A N 1
ATOM 710 C CA . ALA A 1 90 ? 16.786 -7.273 -10.265 1.00 94.50 90 ALA A CA 1
ATOM 711 C C . ALA A 1 90 ? 16.575 -8.728 -9.806 1.00 94.50 90 ALA A C 1
ATOM 713 O O . ALA A 1 90 ? 16.604 -9.634 -10.639 1.00 94.50 90 ALA A O 1
ATOM 714 N N . ASP A 1 91 ? 16.275 -8.927 -8.520 1.00 94.75 91 ASP A N 1
ATOM 715 C CA . ASP A 1 91 ? 16.088 -10.249 -7.910 1.00 94.75 91 ASP A CA 1
ATOM 716 C C . ASP A 1 91 ? 14.650 -10.793 -8.017 1.00 94.75 91 ASP A C 1
ATOM 718 O O . ASP A 1 91 ? 14.387 -11.936 -7.645 1.00 94.75 91 ASP A O 1
ATOM 722 N N . TYR A 1 92 ? 13.707 -9.994 -8.527 1.00 96.00 92 TYR A N 1
ATOM 723 C CA . TYR A 1 92 ? 12.269 -10.299 -8.517 1.00 96.00 92 TYR A CA 1
ATOM 724 C C . TYR A 1 92 ? 11.679 -10.511 -9.915 1.00 96.00 92 TYR A C 1
ATOM 726 O O . TYR A 1 92 ? 10.475 -10.737 -10.045 1.00 96.00 92 TYR A O 1
ATOM 734 N N . TRP A 1 93 ? 12.487 -10.402 -10.973 1.00 97.31 93 TRP A N 1
ATOM 735 C CA . TRP A 1 93 ? 11.984 -10.491 -12.339 1.00 97.31 93 TRP A CA 1
ATOM 736 C C . TRP A 1 93 ? 11.456 -11.881 -12.681 1.00 97.31 93 TRP A C 1
ATOM 738 O O . TRP A 1 93 ? 12.171 -12.880 -12.650 1.00 97.31 93 TRP A O 1
ATOM 748 N N . GLN A 1 94 ? 10.216 -11.901 -13.150 1.00 96.56 94 GLN A N 1
ATOM 749 C CA . GLN A 1 94 ? 9.577 -13.039 -13.778 1.00 96.56 94 GLN A CA 1
ATOM 750 C C . GLN A 1 94 ? 9.151 -12.661 -15.197 1.00 96.56 94 GLN A C 1
ATOM 752 O O . GLN A 1 94 ? 8.457 -11.664 -15.419 1.00 96.56 94 GLN A O 1
ATOM 757 N N . GLU A 1 95 ? 9.542 -13.470 -16.180 1.00 95.56 95 GLU A N 1
ATOM 758 C CA . GLU A 1 95 ? 9.036 -13.324 -17.542 1.00 95.56 95 GLU A CA 1
ATOM 759 C C . GLU A 1 95 ? 7.565 -13.762 -17.598 1.00 95.56 95 GLU A C 1
ATOM 761 O O . GLU A 1 95 ? 7.219 -14.878 -17.212 1.00 95.56 95 GLU A O 1
ATOM 766 N N . LEU A 1 96 ? 6.686 -12.872 -18.069 1.00 93.31 96 LEU A N 1
ATOM 767 C CA . LEU A 1 96 ? 5.268 -13.188 -18.269 1.00 93.31 96 LEU A CA 1
ATOM 768 C C . LEU A 1 96 ? 5.017 -13.739 -19.674 1.00 93.31 96 LEU A C 1
ATOM 770 O O . LEU A 1 96 ? 4.135 -14.571 -19.876 1.00 93.31 96 LEU A O 1
ATOM 774 N N . ARG A 1 97 ? 5.756 -13.206 -20.650 1.00 92.88 97 ARG A N 1
ATOM 775 C CA . ARG A 1 97 ? 5.799 -13.617 -22.058 1.00 92.88 97 ARG A CA 1
ATOM 776 C C . ARG A 1 97 ? 7.016 -12.962 -22.732 1.00 92.88 97 ARG A C 1
ATOM 778 O O . ARG A 1 97 ? 7.504 -11.962 -22.198 1.00 92.88 97 ARG A O 1
ATOM 785 N N . PRO A 1 98 ? 7.414 -13.399 -23.940 1.00 92.00 98 PRO A N 1
ATOM 786 C CA . PRO A 1 98 ? 8.470 -12.734 -24.694 1.00 92.00 98 PRO A CA 1
ATOM 787 C C . PRO A 1 98 ? 8.227 -11.227 -24.812 1.00 92.00 98 PRO A C 1
ATOM 789 O O . PRO A 1 98 ? 7.141 -10.781 -25.189 1.00 92.00 98 PRO A O 1
ATOM 792 N N . GLY A 1 99 ? 9.235 -10.446 -24.429 1.00 93.00 99 GLY A N 1
ATOM 793 C CA . GLY A 1 99 ? 9.188 -8.986 -24.445 1.00 93.00 99 GLY A CA 1
ATOM 794 C C . GLY A 1 99 ? 8.381 -8.330 -23.317 1.00 93.00 99 GLY A C 1
ATOM 795 O O . GLY A 1 99 ? 8.164 -7.120 -23.368 1.00 93.00 99 GLY A O 1
ATOM 796 N N . LYS A 1 100 ? 7.930 -9.084 -22.301 1.00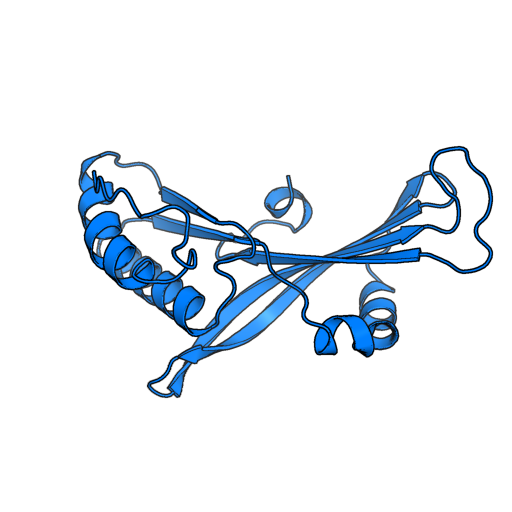 95.31 100 LYS A N 1
ATOM 797 C CA . LYS A 1 100 ? 7.275 -8.537 -21.102 1.00 95.31 100 LYS A CA 1
ATOM 798 C C . LYS A 1 100 ? 7.641 -9.315 -19.837 1.00 95.31 100 LYS A C 1
ATOM 800 O O . LYS A 1 100 ? 7.303 -10.491 -19.693 1.00 95.31 100 LYS A O 1
ATOM 805 N N . ARG A 1 101 ? 8.205 -8.612 -18.857 1.00 96.44 101 ARG A N 1
ATOM 806 C CA . ARG A 1 101 ? 8.509 -9.148 -17.523 1.00 96.44 101 ARG A CA 1
ATOM 807 C C . ARG A 1 101 ? 7.895 -8.295 -16.421 1.00 96.44 101 ARG A C 1
ATOM 809 O O . ARG A 1 101 ? 7.546 -7.135 -16.634 1.00 96.44 101 ARG A O 1
ATOM 816 N N . GLN A 1 102 ? 7.732 -8.896 -15.253 1.00 97.12 102 GLN A N 1
ATOM 817 C CA . GLN A 1 102 ? 7.188 -8.252 -14.068 1.00 97.12 102 GLN A CA 1
ATOM 818 C C . GLN A 1 102 ? 8.049 -8.583 -12.853 1.00 97.12 102 GLN A C 1
ATOM 820 O O . GLN A 1 102 ? 8.513 -9.708 -12.721 1.00 97.12 102 GLN A O 1
ATOM 825 N N . ALA A 1 103 ? 8.222 -7.606 -11.973 1.00 97.75 103 ALA A N 1
ATOM 826 C CA . ALA A 1 103 ? 8.795 -7.773 -10.650 1.00 97.75 103 ALA A CA 1
ATOM 827 C C . ALA A 1 103 ? 7.762 -7.371 -9.597 1.00 97.75 103 ALA A C 1
ATOM 829 O O . ALA A 1 103 ? 7.088 -6.344 -9.736 1.00 97.75 103 ALA A O 1
ATOM 830 N N . LEU A 1 104 ? 7.643 -8.194 -8.557 1.00 97.50 104 LEU A N 1
ATOM 831 C CA . LEU A 1 104 ? 6.777 -7.975 -7.406 1.00 97.50 104 LEU A CA 1
ATOM 832 C C . LEU A 1 104 ? 7.587 -8.082 -6.123 1.00 97.50 104 LEU A C 1
ATOM 834 O O . LEU A 1 104 ? 8.322 -9.046 -5.939 1.00 97.50 104 LEU A O 1
ATOM 838 N N . TRP A 1 105 ? 7.435 -7.109 -5.231 1.00 96.81 105 TRP A N 1
ATOM 839 C CA . TRP A 1 105 ? 8.080 -7.142 -3.921 1.00 96.81 105 TRP A CA 1
ATOM 840 C C . TRP A 1 105 ? 7.308 -6.298 -2.911 1.00 96.81 105 TRP A C 1
ATOM 842 O O . TRP A 1 105 ? 6.516 -5.431 -3.282 1.00 96.81 105 TRP A O 1
ATOM 852 N N . THR A 1 106 ? 7.562 -6.528 -1.626 1.00 96.62 106 THR A N 1
ATOM 853 C CA . THR A 1 106 ? 6.991 -5.732 -0.535 1.00 96.62 106 THR A CA 1
ATOM 854 C C . THR A 1 106 ? 8.055 -4.815 0.051 1.00 96.62 106 THR A C 1
ATOM 856 O O . THR A 1 106 ? 9.199 -5.214 0.260 1.00 96.62 106 THR A O 1
ATOM 859 N N . GLN A 1 107 ? 7.679 -3.570 0.326 1.00 94.81 107 GLN A N 1
ATOM 860 C CA . GLN A 1 107 ? 8.490 -2.594 1.041 1.00 94.81 107 GLN A CA 1
ATOM 861 C C . GLN A 1 107 ? 7.832 -2.230 2.360 1.00 94.81 107 GLN A C 1
ATOM 863 O O . GLN A 1 107 ? 6.625 -2.008 2.424 1.00 94.81 107 GLN A O 1
ATOM 868 N N . THR A 1 108 ? 8.653 -2.077 3.388 1.00 95.56 108 THR A N 1
ATOM 869 C CA . THR A 1 108 ? 8.241 -1.483 4.654 1.00 95.56 108 THR A CA 1
ATOM 870 C C . THR A 1 108 ? 8.560 0.005 4.622 1.00 95.56 108 THR A C 1
ATOM 872 O O . THR A 1 108 ? 9.693 0.391 4.331 1.00 95.56 108 THR A O 1
ATOM 875 N N . VAL A 1 109 ? 7.569 0.847 4.903 1.00 95.25 109 VAL A N 1
ATOM 876 C CA . VAL A 1 109 ? 7.699 2.305 4.842 1.00 95.25 109 VAL A CA 1
ATOM 877 C C . VAL A 1 109 ? 7.234 2.912 6.159 1.00 95.25 109 VAL A C 1
ATOM 879 O O . VAL A 1 109 ? 6.124 2.647 6.616 1.00 95.25 109 VAL A O 1
ATOM 882 N N . SER A 1 110 ? 8.067 3.767 6.749 1.00 96.00 110 SER A N 1
ATOM 883 C CA . SER A 1 110 ? 7.662 4.595 7.884 1.00 96.00 110 SER A CA 1
ATOM 884 C C . SER A 1 110 ? 6.919 5.832 7.387 1.00 96.00 110 SER A C 1
ATOM 886 O O . SER A 1 110 ? 7.450 6.611 6.591 1.00 96.00 110 SER A O 1
ATOM 888 N N . ILE A 1 111 ? 5.699 6.030 7.873 1.00 94.00 111 ILE A N 1
ATOM 889 C CA . ILE A 1 111 ? 4.889 7.229 7.640 1.00 94.00 111 ILE A CA 1
ATOM 890 C C . ILE A 1 111 ? 4.663 7.960 8.958 1.00 94.00 111 ILE A C 1
ATOM 892 O O . ILE A 1 111 ? 4.750 7.365 10.033 1.00 94.00 111 ILE A O 1
ATOM 896 N N . ARG A 1 112 ? 4.359 9.257 8.888 1.00 92.62 112 ARG A N 1
ATOM 897 C CA . ARG A 1 112 ? 4.019 10.045 10.076 1.00 92.62 112 ARG A CA 1
ATOM 898 C C . ARG A 1 112 ? 2.709 10.773 9.872 1.00 92.62 112 ARG A C 1
ATOM 900 O O . ARG A 1 112 ? 2.451 11.298 8.791 1.00 92.62 112 ARG A O 1
ATOM 907 N N . ASP A 1 113 ? 1.901 10.821 10.921 1.00 88.94 113 ASP A N 1
ATOM 908 C CA . ASP A 1 113 ? 0.731 11.691 10.929 1.00 88.94 113 ASP A CA 1
ATOM 909 C C . ASP A 1 113 ? 1.101 13.145 11.268 1.00 88.94 113 ASP A C 1
ATOM 911 O O . ASP A 1 113 ? 2.262 13.495 11.522 1.00 88.94 113 ASP A O 1
ATOM 915 N N . ASP A 1 114 ? 0.089 14.010 11.281 1.00 85.19 114 ASP A N 1
ATOM 916 C CA . ASP A 1 114 ? 0.251 15.433 11.583 1.00 85.19 114 ASP A CA 1
ATOM 917 C C . ASP A 1 114 ? 0.766 15.678 13.014 1.00 85.19 114 ASP A C 1
ATOM 919 O O . ASP A 1 114 ? 1.419 16.692 13.271 1.00 85.19 114 ASP A O 1
ATOM 923 N N . THR A 1 115 ? 0.546 14.727 13.931 1.00 88.81 115 THR A N 1
ATOM 924 C CA . THR A 1 115 ? 1.041 14.760 15.319 1.00 88.81 115 THR A CA 1
ATOM 925 C C . THR A 1 115 ? 2.462 14.215 15.471 1.00 88.81 115 THR A C 1
ATOM 927 O O . THR A 1 115 ? 2.999 14.214 16.576 1.00 88.81 115 THR A O 1
ATOM 930 N N . LYS A 1 116 ? 3.101 13.808 14.364 1.00 90.38 116 LYS A N 1
ATOM 931 C CA . LYS A 1 116 ? 4.431 13.174 14.312 1.00 90.38 116 LYS A CA 1
ATOM 932 C C . LYS A 1 116 ? 4.488 11.773 14.913 1.00 90.38 116 LYS A C 1
ATOM 934 O O . LYS A 1 116 ? 5.588 11.246 15.073 1.00 90.38 116 LYS A O 1
ATOM 939 N N . THR A 1 117 ? 3.341 11.152 15.167 1.00 92.50 117 THR A N 1
ATOM 940 C CA . THR A 1 117 ? 3.285 9.725 15.486 1.00 92.50 117 THR A CA 1
ATOM 941 C C . THR A 1 117 ? 3.728 8.934 14.263 1.00 92.50 117 THR A C 1
ATOM 943 O O . THR A 1 117 ? 3.272 9.202 13.149 1.00 92.50 117 THR A O 1
ATOM 946 N N . GLU A 1 118 ? 4.644 7.994 14.469 1.00 95.00 118 GLU A N 1
ATOM 947 C CA . GLU A 1 118 ? 5.194 7.150 13.416 1.00 95.00 118 GLU A CA 1
ATOM 948 C C . GLU A 1 118 ? 4.416 5.838 13.316 1.00 95.00 118 GLU A C 1
ATOM 950 O O . GLU A 1 118 ? 4.114 5.204 14.326 1.00 95.00 118 GLU A O 1
ATOM 955 N N . TYR A 1 119 ? 4.115 5.437 12.085 1.00 95.62 119 TYR A N 1
ATOM 956 C CA . TYR A 1 119 ? 3.489 4.162 11.763 1.00 95.62 119 TYR A CA 1
ATOM 957 C C . TYR A 1 119 ? 4.342 3.458 10.719 1.00 95.62 119 TYR A C 1
ATOM 959 O O . TYR A 1 119 ? 4.893 4.090 9.815 1.00 95.62 119 TYR A O 1
ATOM 967 N N . VAL A 1 120 ? 4.426 2.140 10.838 1.00 95.94 120 VAL A N 1
ATOM 968 C CA . VAL A 1 120 ? 5.120 1.289 9.879 1.00 95.94 120 VAL A CA 1
ATOM 969 C C . VAL A 1 120 ? 4.063 0.601 9.033 1.00 95.94 120 VAL A C 1
ATOM 971 O O . VAL A 1 120 ? 3.280 -0.188 9.553 1.00 95.94 120 VAL A O 1
ATOM 974 N N . VAL A 1 121 ? 4.035 0.917 7.741 1.00 96.88 121 VAL A N 1
ATOM 975 C CA . VAL A 1 121 ? 3.068 0.367 6.785 1.00 96.88 121 VAL A CA 1
ATOM 976 C C . VAL A 1 121 ? 3.780 -0.441 5.711 1.00 96.88 121 VAL A C 1
ATOM 978 O O . VAL A 1 121 ? 4.949 -0.192 5.399 1.00 96.88 121 VAL A O 1
ATOM 981 N N . GLN A 1 122 ? 3.074 -1.405 5.125 1.00 97.12 122 GLN A N 1
ATOM 982 C CA . GLN A 1 122 ? 3.591 -2.167 3.997 1.00 97.12 122 GLN A CA 1
ATOM 983 C C . GLN A 1 122 ? 3.092 -1.589 2.677 1.00 97.12 122 GLN A C 1
ATOM 985 O O . GLN A 1 122 ? 1.953 -1.130 2.552 1.00 97.12 122 GLN A O 1
ATOM 990 N N . ARG A 1 123 ? 3.960 -1.647 1.671 1.00 96.81 123 ARG A N 1
ATOM 991 C CA . ARG A 1 123 ? 3.640 -1.325 0.288 1.00 96.81 123 ARG A CA 1
ATOM 992 C C . ARG A 1 123 ? 4.071 -2.458 -0.618 1.00 96.81 123 ARG A C 1
ATOM 994 O O . ARG A 1 123 ? 5.264 -2.704 -0.770 1.00 96.81 123 ARG A O 1
ATOM 1001 N N . VAL A 1 124 ? 3.108 -3.100 -1.260 1.00 97.44 124 VAL A N 1
ATOM 1002 C CA . VAL A 1 124 ? 3.384 -4.022 -2.358 1.00 97.44 124 VAL A CA 1
ATOM 1003 C C . VAL A 1 124 ? 3.661 -3.203 -3.610 1.00 97.44 124 VAL A C 1
ATOM 1005 O O . VAL A 1 124 ? 2.888 -2.314 -3.961 1.00 97.44 124 VAL A O 1
ATOM 1008 N N . MET A 1 125 ? 4.772 -3.494 -4.267 1.00 96.50 125 MET A N 1
ATOM 1009 C CA . MET A 1 125 ? 5.257 -2.821 -5.462 1.00 96.50 125 MET A CA 1
ATOM 1010 C C . MET A 1 125 ? 5.103 -3.740 -6.668 1.00 96.50 125 MET A C 1
ATOM 1012 O O . MET A 1 125 ? 5.306 -4.952 -6.568 1.00 96.50 125 MET A O 1
ATOM 1016 N N . ARG A 1 126 ? 4.773 -3.153 -7.818 1.00 96.75 126 ARG A N 1
ATOM 1017 C CA . ARG A 1 126 ? 4.766 -3.833 -9.111 1.00 96.75 126 ARG A CA 1
ATOM 1018 C C . ARG A 1 126 ? 5.526 -3.005 -10.125 1.00 96.75 126 ARG A C 1
ATOM 1020 O O . ARG A 1 126 ? 5.143 -1.873 -10.404 1.00 96.75 126 ARG A O 1
ATOM 1027 N N . LEU A 1 127 ? 6.553 -3.605 -10.709 1.00 96.56 127 LEU A N 1
ATOM 1028 C CA . LEU A 1 127 ? 7.260 -3.045 -11.850 1.00 96.56 127 LEU A CA 1
ATOM 1029 C C . LEU A 1 127 ? 7.025 -3.942 -13.054 1.00 96.56 127 LEU A C 1
ATOM 1031 O O . LEU A 1 127 ? 7.227 -5.152 -12.979 1.00 96.56 127 LEU A O 1
ATOM 1035 N N . VAL A 1 128 ? 6.574 -3.364 -14.158 1.00 96.00 128 VAL A N 1
ATOM 1036 C CA . VAL A 1 128 ? 6.414 -4.075 -15.425 1.00 96.00 128 VAL A CA 1
ATOM 1037 C C . VAL A 1 128 ? 7.340 -3.436 -16.434 1.00 96.00 128 VAL A C 1
ATOM 1039 O O . VAL A 1 128 ? 7.260 -2.235 -16.662 1.00 96.00 128 VAL A O 1
ATOM 1042 N N . GLU A 1 129 ? 8.182 -4.247 -17.062 1.00 96.19 129 GLU A N 1
ATOM 1043 C CA . GLU A 1 129 ? 9.004 -3.813 -18.185 1.00 96.19 129 GLU A CA 1
ATOM 1044 C C . GLU A 1 129 ? 8.503 -4.482 -19.465 1.00 96.19 129 GLU A C 1
ATOM 1046 O O . GLU A 1 129 ? 8.238 -5.693 -19.499 1.00 96.19 129 GLU A O 1
ATOM 1051 N N . ARG A 1 130 ? 8.362 -3.682 -20.522 1.00 96.38 130 ARG A N 1
ATOM 1052 C CA . ARG A 1 130 ? 8.024 -4.134 -21.869 1.00 96.38 130 ARG A CA 1
ATOM 1053 C C . ARG A 1 130 ? 9.142 -3.735 -22.820 1.00 96.38 130 ARG A C 1
ATOM 10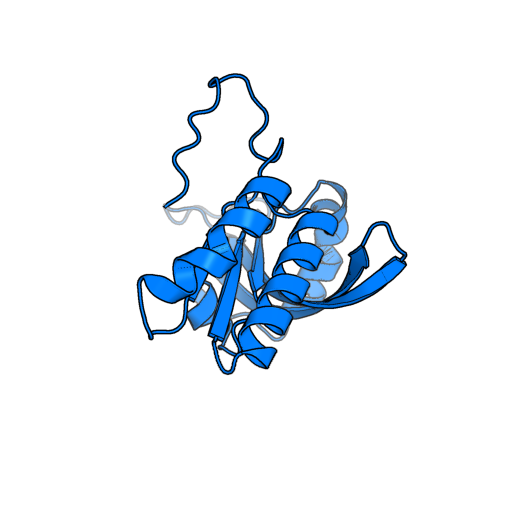55 O O . ARG A 1 130 ? 9.511 -2.571 -22.876 1.00 96.38 130 ARG A O 1
ATOM 1062 N N . THR A 1 131 ? 9.641 -4.688 -23.595 1.00 96.25 131 THR A N 1
ATOM 1063 C CA . THR A 1 131 ? 10.560 -4.450 -24.723 1.00 96.25 131 THR A CA 1
ATOM 1064 C C . THR A 1 131 ? 9.888 -4.700 -26.071 1.00 96.25 131 THR A C 1
ATOM 1066 O O . THR A 1 131 ? 10.452 -4.379 -27.114 1.00 96.25 131 THR A O 1
ATOM 1069 N N . ALA A 1 132 ? 8.668 -5.242 -26.052 1.00 93.75 132 ALA A N 1
ATOM 1070 C CA . ALA A 1 132 ? 7.797 -5.369 -27.204 1.00 93.75 132 ALA A CA 1
ATOM 1071 C C . ALA A 1 132 ? 6.373 -4.932 -26.847 1.00 93.75 132 ALA A C 1
ATOM 1073 O O . ALA A 1 132 ? 5.926 -5.076 -25.701 1.00 93.75 132 ALA A O 1
ATOM 1074 N N . ASP A 1 133 ? 5.649 -4.419 -27.834 1.00 87.94 133 ASP A N 1
ATOM 1075 C CA . ASP A 1 133 ? 4.257 -4.024 -27.668 1.00 87.94 133 ASP A CA 1
ATOM 1076 C C . ASP A 1 133 ? 3.298 -5.235 -27.607 1.00 87.94 133 ASP A C 1
ATOM 1078 O O . ASP A 1 133 ? 3.674 -6.385 -27.344 1.00 87.94 133 ASP A O 1
ATOM 1082 N N . ARG A 1 134 ? 1.994 -4.982 -27.770 1.00 85.00 134 ARG A N 1
ATOM 1083 C CA . ARG A 1 134 ? 0.978 -6.044 -27.734 1.00 85.00 134 ARG A CA 1
ATOM 1084 C C . ARG A 1 134 ? 1.016 -6.967 -28.956 1.00 85.00 134 ARG A C 1
ATOM 1086 O O . ARG A 1 134 ? 0.571 -8.105 -28.819 1.00 85.00 134 ARG A O 1
ATOM 1093 N N . ASP A 1 135 ? 1.528 -6.470 -30.076 1.00 87.88 135 ASP A N 1
ATOM 1094 C CA . ASP A 1 135 ? 1.570 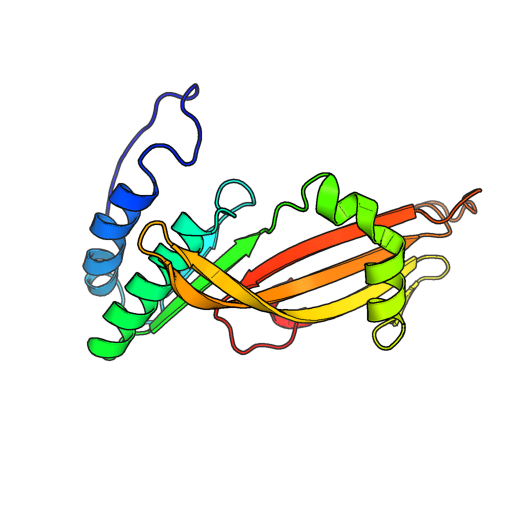-7.127 -31.382 1.00 87.88 135 ASP A CA 1
ATOM 1095 C C . ASP A 1 135 ? 2.934 -7.801 -31.632 1.00 87.88 135 ASP A C 1
ATOM 1097 O O . ASP A 1 135 ? 3.112 -8.521 -32.613 1.00 87.88 135 ASP A O 1
ATOM 1101 N N . GLY A 1 136 ? 3.883 -7.628 -30.703 1.00 84.88 136 GLY A N 1
ATOM 1102 C CA . GLY A 1 136 ? 5.217 -8.223 -30.743 1.00 84.88 136 GLY A CA 1
ATOM 1103 C C . GLY A 1 136 ? 6.259 -7.341 -31.430 1.00 84.88 136 GLY A C 1
ATOM 1104 O O . GLY A 1 136 ? 7.394 -7.781 -31.614 1.00 84.88 136 GLY A O 1
ATOM 1105 N N . GLN A 1 137 ? 5.906 -6.103 -31.788 1.00 91.50 137 GLN A N 1
ATOM 1106 C CA . GLN A 1 137 ? 6.858 -5.142 -32.328 1.00 91.50 137 GLN A CA 1
ATOM 1107 C C . GLN A 1 137 ? 7.819 -4.712 -31.221 1.00 91.50 137 GLN A C 1
ATOM 1109 O O . GLN A 1 137 ? 7.396 -4.268 -30.154 1.00 91.50 137 GLN A O 1
ATOM 1114 N N . LEU A 1 138 ? 9.120 -4.829 -31.490 1.00 93.38 138 LEU A N 1
ATOM 1115 C CA . LEU A 1 138 ? 10.157 -4.368 -30.571 1.00 93.38 138 LEU A CA 1
ATOM 1116 C C . LEU A 1 138 ? 10.093 -2.847 -30.421 1.00 93.38 138 LEU A C 1
ATOM 1118 O O . LEU A 1 138 ? 9.978 -2.122 -31.416 1.00 93.38 138 LEU A O 1
ATOM 1122 N N . LEU A 1 139 ? 10.192 -2.395 -29.175 1.00 93.31 139 LEU A N 1
ATOM 1123 C CA . LEU A 1 139 ? 10.271 -0.988 -28.808 1.00 93.31 139 LEU A CA 1
ATOM 1124 C C . LEU A 1 139 ? 11.711 -0.486 -28.971 1.00 93.31 139 LEU A C 1
ATOM 1126 O O . LEU A 1 139 ? 12.665 -1.246 -28.809 1.00 93.31 139 LEU A O 1
ATOM 1130 N N . LEU A 1 140 ? 11.866 0.803 -29.288 1.00 93.50 140 LEU A N 1
ATOM 1131 C CA . LEU A 1 140 ? 13.186 1.446 -29.367 1.00 93.50 140 LEU A CA 1
ATOM 1132 C C . LEU A 1 140 ? 13.858 1.524 -27.990 1.00 93.50 140 LEU A C 1
ATOM 1134 O O . LEU A 1 140 ? 15.062 1.315 -27.880 1.00 93.50 140 LEU A O 1
ATOM 1138 N N . GLU A 1 141 ? 13.064 1.788 -26.955 1.00 92.50 141 GLU A N 1
ATOM 1139 C CA . GLU A 1 141 ? 13.472 1.799 -25.554 1.00 92.50 141 GLU A CA 1
ATOM 1140 C C . GLU A 1 141 ? 12.453 0.987 -24.741 1.00 92.50 141 GLU A C 1
ATOM 1142 O O . GLU A 1 141 ? 11.264 1.001 -25.081 1.00 92.50 141 GLU A O 1
ATOM 1147 N N . PRO A 1 142 ? 12.876 0.264 -23.689 1.00 92.94 142 PRO A N 1
ATOM 1148 C CA . PRO A 1 142 ? 11.941 -0.439 -22.824 1.00 92.94 142 PRO A CA 1
ATOM 1149 C C . PRO A 1 142 ? 10.971 0.526 -22.131 1.00 92.94 142 PRO A C 1
ATOM 1151 O O . PRO A 1 142 ? 11.380 1.527 -21.545 1.00 92.94 142 PRO A O 1
ATOM 1154 N N . GLU A 1 143 ? 9.685 0.191 -22.133 1.00 94.25 143 GLU A N 1
ATOM 1155 C CA . GLU A 1 143 ? 8.684 0.884 -21.324 1.00 94.25 143 GLU A CA 1
ATOM 1156 C C . GLU A 1 143 ? 8.647 0.283 -19.920 1.00 94.25 143 GLU A C 1
ATOM 1158 O O . GLU A 1 143 ? 8.476 -0.929 -19.761 1.00 94.25 143 GLU A O 1
ATOM 1163 N N . VAL A 1 144 ? 8.740 1.138 -18.901 1.00 93.38 144 VAL A N 1
ATOM 1164 C CA . VAL A 1 144 ? 8.668 0.744 -17.492 1.00 93.38 144 VAL A CA 1
ATOM 1165 C C . VAL A 1 144 ? 7.417 1.343 -16.854 1.00 93.38 144 VAL A C 1
ATOM 1167 O O . VAL A 1 144 ? 7.195 2.550 -16.882 1.00 93.38 144 VAL A O 1
ATOM 1170 N N . GLU A 1 145 ? 6.587 0.487 -16.267 1.00 93.94 145 GLU A N 1
ATOM 1171 C CA . GLU A 1 145 ? 5.352 0.854 -15.578 1.00 93.94 145 GLU A CA 1
ATOM 1172 C C . GLU A 1 145 ? 5.482 0.507 -14.092 1.00 93.94 145 GLU A C 1
ATOM 1174 O O . GLU A 1 145 ? 5.676 -0.657 -13.734 1.00 93.94 145 GLU A O 1
ATOM 1179 N N . LEU A 1 146 ? 5.381 1.527 -13.237 1.00 95.12 146 LEU A N 1
ATOM 1180 C CA . LEU A 1 146 ? 5.448 1.406 -11.784 1.00 95.12 146 LEU A CA 1
ATOM 1181 C C . LEU A 1 146 ? 4.052 1.532 -11.173 1.00 95.12 146 LEU A C 1
ATOM 1183 O O . LEU A 1 146 ? 3.356 2.526 -11.376 1.00 95.12 146 LEU A O 1
ATOM 1187 N N . GLU A 1 147 ? 3.686 0.565 -10.343 1.00 95.31 147 GLU A N 1
ATOM 1188 C CA . GLU A 1 147 ? 2.478 0.581 -9.527 1.00 95.31 147 GLU A CA 1
ATOM 1189 C C . GLU A 1 147 ? 2.777 0.129 -8.097 1.00 95.31 147 GLU A C 1
ATOM 1191 O O . GLU A 1 147 ? 3.821 -0.456 -7.801 1.00 95.31 147 GLU A O 1
ATOM 1196 N N . GLY A 1 148 ? 1.830 0.375 -7.195 1.00 95.94 148 GLY A N 1
ATOM 1197 C CA . GLY A 1 148 ? 1.880 -0.208 -5.866 1.00 95.94 148 GLY A CA 1
ATOM 1198 C C . GLY A 1 148 ? 0.559 -0.121 -5.118 1.00 95.94 148 GLY A C 1
ATOM 1199 O O . GLY A 1 148 ? -0.398 0.507 -5.576 1.00 95.94 148 GLY A O 1
ATOM 1200 N N . TRP A 1 149 ? 0.530 -0.755 -3.952 1.00 97.75 149 TRP A N 1
ATOM 1201 C CA . TRP A 1 149 ? -0.612 -0.814 -3.049 1.00 97.75 149 TRP A CA 1
ATOM 1202 C C . TRP A 1 149 ? -0.129 -0.763 -1.606 1.00 97.75 149 TRP A C 1
ATOM 1204 O O . TRP A 1 149 ? 0.715 -1.563 -1.206 1.00 97.75 149 TRP A O 1
ATOM 1214 N N . TRP A 1 150 ? -0.676 0.157 -0.819 1.00 97.88 150 TRP A N 1
ATOM 1215 C CA . TRP A 1 150 ? -0.545 0.125 0.632 1.00 97.88 150 TRP A CA 1
ATOM 1216 C C . TRP A 1 150 ? -1.462 -0.954 1.185 1.00 97.88 150 TRP A C 1
ATOM 1218 O O . TRP A 1 150 ? -2.629 -1.028 0.788 1.00 97.88 150 TRP A O 1
ATOM 1228 N N . THR A 1 151 ? -0.961 -1.782 2.095 1.00 97.94 151 THR A N 1
ATOM 1229 C CA . THR A 1 151 ? -1.771 -2.858 2.661 1.00 97.94 151 THR A CA 1
ATOM 1230 C C . THR A 1 151 ? -1.366 -3.219 4.083 1.00 97.94 151 THR A C 1
ATOM 1232 O O . THR A 1 151 ? -0.205 -3.081 4.462 1.00 97.94 151 THR A O 1
ATOM 1235 N N . SER A 1 152 ? -2.342 -3.697 4.855 1.00 97.56 152 SER A N 1
ATOM 1236 C CA . SER A 1 152 ? -2.129 -4.373 6.139 1.00 97.56 152 SER A CA 1
ATOM 1237 C C . SER A 1 152 ? -2.186 -5.901 6.034 1.00 97.56 152 SER A C 1
ATOM 1239 O O . SER A 1 152 ? -2.022 -6.580 7.046 1.00 97.56 152 SER A O 1
ATOM 1241 N N . LEU A 1 153 ? -2.463 -6.442 4.841 1.00 96.38 153 LEU A N 1
ATOM 1242 C CA . LEU A 1 153 ? -2.567 -7.879 4.612 1.00 96.38 153 LEU A CA 1
ATOM 1243 C C . LEU A 1 153 ? -1.183 -8.525 4.701 1.00 96.38 153 LEU A C 1
ATOM 1245 O O . LEU A 1 153 ? -0.263 -8.122 3.994 1.00 96.38 153 LEU A O 1
ATOM 1249 N N . ASP A 1 154 ? -1.069 -9.562 5.527 1.00 93.56 154 ASP A N 1
ATOM 1250 C CA . ASP A 1 154 ? 0.117 -10.420 5.608 1.00 93.56 154 ASP A CA 1
ATOM 1251 C C . ASP A 1 154 ? 0.029 -11.526 4.547 1.00 93.56 154 ASP A C 1
ATOM 1253 O O . ASP A 1 154 ? -0.203 -12.697 4.839 1.00 93.56 154 ASP A O 1
ATOM 1257 N N . GLU A 1 155 ? 0.085 -11.108 3.285 1.00 94.75 155 GLU A N 1
ATOM 1258 C CA . GLU A 1 155 ? -0.096 -11.961 2.112 1.00 94.75 155 GLU A CA 1
ATOM 1259 C C . GLU A 1 155 ? 1.042 -11.736 1.113 1.00 94.75 155 GLU A C 1
ATOM 1261 O O . GLU A 1 155 ? 1.649 -10.663 1.049 1.00 94.75 155 GLU A O 1
ATOM 1266 N N . ALA A 1 156 ? 1.314 -12.744 0.284 1.00 94.62 156 ALA A N 1
ATOM 1267 C CA . ALA A 1 156 ? 2.293 -12.606 -0.789 1.00 94.62 156 ALA A CA 1
ATOM 1268 C C . ALA A 1 156 ? 1.870 -11.502 -1.790 1.00 94.62 156 ALA A C 1
ATOM 1270 O O . ALA A 1 156 ? 0.667 -11.335 -2.039 1.00 94.62 156 ALA A O 1
ATOM 1271 N N . PRO A 1 157 ? 2.820 -10.778 -2.419 1.00 95.56 157 PRO A N 1
ATOM 1272 C CA . PRO A 1 157 ? 2.522 -9.724 -3.393 1.00 95.56 157 PRO A CA 1
ATOM 1273 C C . PRO A 1 157 ? 1.491 -10.116 -4.462 1.00 95.56 157 PRO A C 1
ATOM 1275 O O . PRO A 1 157 ? 0.608 -9.332 -4.811 1.00 95.56 157 PRO A O 1
ATOM 1278 N N . GLU A 1 158 ? 1.552 -11.352 -4.958 1.00 94.06 158 GLU A N 1
ATOM 1279 C CA . GLU A 1 158 ? 0.649 -11.893 -5.972 1.00 94.06 158 GLU A CA 1
ATOM 1280 C C . GLU A 1 158 ? -0.801 -11.986 -5.490 1.00 94.06 158 GLU A C 1
ATOM 1282 O O . GLU A 1 158 ? -1.718 -11.881 -6.303 1.00 94.06 158 GLU A O 1
ATOM 1287 N N . ALA A 1 159 ? -1.024 -12.228 -4.197 1.00 94.31 159 ALA A N 1
ATOM 1288 C CA . ALA A 1 159 ? -2.357 -12.311 -3.610 1.00 94.31 159 ALA A CA 1
ATOM 1289 C C . ALA A 1 159 ? -2.951 -10.918 -3.359 1.00 94.31 159 ALA A C 1
ATOM 1291 O O . ALA A 1 159 ? -4.150 -10.726 -3.544 1.00 94.31 159 ALA A O 1
ATOM 1292 N N . VAL A 1 160 ? -2.111 -9.934 -3.023 1.00 91.88 160 VAL A N 1
ATOM 1293 C CA . VAL A 1 160 ? -2.522 -8.538 -2.792 1.00 91.88 160 VAL A CA 1
ATOM 1294 C C . VAL A 1 160 ? -2.974 -7.847 -4.085 1.00 91.88 160 VAL A C 1
ATOM 1296 O O . VAL A 1 160 ? -3.897 -7.032 -4.068 1.00 91.88 160 VAL A O 1
ATOM 1299 N N . ILE A 1 161 ? -2.332 -8.168 -5.213 1.00 85.56 161 ILE A N 1
ATOM 1300 C CA . ILE A 1 161 ? -2.546 -7.482 -6.500 1.00 85.56 161 ILE A CA 1
ATOM 1301 C C . ILE A 1 161 ? -3.693 -8.099 -7.331 1.00 85.56 161 ILE A C 1
ATOM 1303 O O . ILE A 1 161 ? -4.093 -7.523 -8.346 1.00 85.56 161 ILE A O 1
ATOM 1307 N N . LYS A 1 162 ? -4.228 -9.256 -6.924 1.00 72.75 162 LYS A N 1
ATOM 1308 C CA . LYS A 1 162 ? -5.291 -9.970 -7.650 1.00 72.75 162 LYS A CA 1
ATOM 1309 C C . LYS A 1 162 ? -6.675 -9.311 -7.580 1.00 72.75 162 LYS A C 1
ATOM 1311 O O . LYS A 1 162 ? -7.046 -8.676 -6.561 1.00 72.75 162 LYS A O 1
#

Secondary structure (DSSP, 8-state):
-------TTS-TTTTHHHHHHHHHHHHTTT-SSPEEEEE-GGG--HHHHHHHHHHHHHHHHTT--EEEEEEE---HHHHTTHHHHHHHHTTTEEEEETTEEEEEEEEEEEEE-TT--EEEEEEEEEEEEEEE-SSSPEEEEEEEEEEEEEE---S-HHHH--

Sequence (162 aa):
LGLELRPGKQHTMKGSNAFLERVLPRAQGLTEHPILLREDSGFDSQAHLALLERQRQAFADEGRRLDYLVKWNPRGSATADQDTWLAVAADYWQELRPGKRQALWTQTVSIRDDTKTEYVVQRVMRLVERTADRDGQLLLEPEVELEGWWTSLDEAPEAVIK

Foldseek 3Di:
DQDDDDDPPDQPPVCVLVSCVVVLVVVCVVDQAAAEAEEEQSQQDLQSVVSQVVSQVVQVVVVHGYKYKYKHDQDPVNVVPVVVVVVVQVVAWDDPDVQKIKGKDKDWDWGAHPVRDIDIWIKIKMKMWGQADPVRHGDPDIDIDIIIIIIPDPDGSVVSVD

Radius of gyration: 18.54 Å; chains: 1; bounding box: 43×32×53 Å

pLDDT: mean 92.34, std 5.87, range [64.69, 97.94]